Protein AF-A0A6P6JZ32-F1 (afdb_monomer)

Foldseek 3Di:
DDDDDPVVVVVVVCPDPVNVLVPDPPRDPVVVVVVVVVVVVVVVVVVVVVVVVVVVVVVVVVVCVVCVVVVVVVVVVVVVVVVVVVVVVVVVVVVVVVVVVCCVVPVVVVVVCVVVVVVVVVVVVVVVVVVLVVLLVVLVVVLVVLVVVPPVSVVVNVVSVVVNVD

Sequence (166 aa):
MMEASPESTASSLLKSECYTDFLKEDFDVKTYTAQAIHHAVIAEQLAKLAEGISQLDKELHSQVVARHEDLLAQATGFESLEGVLQMMQTRIAALQSAVDRIRTKIVDPYNKIVTRTAQLARLQVACDLLRRIIRILYLSKRLQGQLQGGSREITKAAQSLNELGE

Organism: Carassius auratus (NCBI:txid7957)

InterPro domains:
  IPR019465 Conserved oligomeric Golgi complex subunit 5 [PTHR13228] (4-165)
  IPR049176 Conserved oligomeric Golgi complex subunit 5, N-terminal [PF10392] (21-143)

Secondary structure (DSSP, 8-state):
-----HHHHHHHHTTSGGGGGGGSTT--HHHHHHHHHHHHHHHHHHHHHHHHHHHHHHHHHHHHHHHHHHHHHHHHHHHHHHHHHHHHHHHHHHHHHHHHHHIIIIIHHHHHHHHHHHHHHHHHHHHHHHHHHHHHHHHHHHHHHHHHTGGGSHHHHHHHHHHHH-

Solvent-accessible surface area (backbone atoms only — not comparable to full-atom values): 9196 Å² total; per-residue (Å²): 135,84,82,80,59,71,67,62,57,53,59,55,58,58,67,36,78,90,40,50,67,78,70,41,95,82,57,49,68,68,61,51,50,53,51,52,51,50,50,52,52,50,50,52,52,51,52,52,50,52,49,50,52,54,50,49,52,51,50,51,51,51,54,49,66,70,43,48,63,59,54,50,52,48,52,54,49,50,54,52,50,50,53,52,50,54,51,49,53,52,51,51,53,53,48,52,54,50,51,53,48,47,42,65,70,46,53,52,54,48,54,51,48,55,52,51,51,54,51,49,54,54,49,51,52,51,51,52,51,49,53,51,49,53,51,48,53,51,42,52,54,51,31,55,55,28,58,74,57,41,86,84,28,48,72,58,29,55,50,40,53,53,67,67,76,109

Structure (mmCIF, N/CA/C/O backbone):
data_AF-A0A6P6JZ32-F1
#
_entry.id   AF-A0A6P6JZ32-F1
#
loop_
_atom_site.group_PDB
_atom_site.id
_atom_site.type_symbol
_atom_site.label_atom_id
_atom_site.label_alt_id
_atom_site.label_comp_id
_atom_site.label_asym_id
_atom_site.label_entity_id
_atom_site.label_seq_id
_atom_site.pdbx_PDB_ins_code
_atom_site.Cartn_x
_atom_site.Cartn_y
_atom_site.Cartn_z
_atom_site.occupancy
_atom_site.B_iso_or_equiv
_atom_site.auth_seq_id
_atom_site.auth_comp_id
_atom_site.auth_asym_id
_atom_site.auth_atom_id
_atom_site.pdbx_PDB_model_num
ATOM 1 N N . MET A 1 1 ? -40.835 8.816 105.228 1.00 40.16 1 MET A N 1
ATOM 2 C CA . MET A 1 1 ? -40.983 8.502 103.794 1.00 40.16 1 MET A CA 1
ATOM 3 C C . MET A 1 1 ? -42.382 8.928 103.406 1.00 40.16 1 MET A C 1
ATOM 5 O O . MET A 1 1 ? -43.318 8.494 104.057 1.00 40.16 1 MET A O 1
ATOM 9 N N . MET A 1 2 ? -42.498 9.901 102.506 1.00 46.59 2 MET A N 1
ATOM 10 C CA . MET A 1 2 ? -43.760 10.568 102.183 1.00 46.59 2 MET A CA 1
ATOM 11 C C . MET A 1 2 ? -44.384 9.842 100.987 1.00 46.59 2 MET A C 1
ATOM 13 O O . MET A 1 2 ? -43.799 9.834 99.908 1.00 46.59 2 MET A O 1
ATOM 17 N N . GLU A 1 3 ? -45.509 9.170 101.225 1.00 47.72 3 GLU A N 1
ATOM 18 C CA . GLU A 1 3 ? -46.340 8.497 100.221 1.00 47.72 3 GLU A CA 1
ATOM 19 C C . GLU A 1 3 ? -46.764 9.503 99.138 1.00 47.72 3 GLU A C 1
ATOM 21 O O . GLU A 1 3 ? -47.368 10.536 99.437 1.00 47.72 3 GLU A O 1
ATOM 26 N N . ALA A 1 4 ? -46.417 9.234 97.877 1.00 50.75 4 ALA A N 1
ATOM 27 C CA . ALA A 1 4 ? -46.877 10.034 96.750 1.00 50.75 4 ALA A CA 1
ATOM 28 C C . ALA A 1 4 ? -48.375 9.773 96.535 1.00 50.75 4 ALA A C 1
ATOM 30 O O . ALA A 1 4 ? -48.775 8.669 96.177 1.00 50.75 4 ALA A O 1
ATOM 31 N N . SER A 1 5 ? -49.198 10.796 96.772 1.00 54.38 5 SER A N 1
ATOM 32 C CA . SER A 1 5 ? -50.650 10.722 96.591 1.00 54.38 5 SER A CA 1
ATOM 33 C C . SER A 1 5 ? -51.003 10.364 95.132 1.00 54.38 5 SER A C 1
ATOM 35 O O . SER A 1 5 ? -50.467 11.003 94.218 1.00 54.38 5 SER A O 1
ATOM 37 N N . PRO A 1 6 ? -51.904 9.395 94.877 1.00 57.28 6 PRO A N 1
ATOM 38 C CA . PRO A 1 6 ? -52.222 8.898 93.530 1.00 57.28 6 PRO A CA 1
ATOM 39 C C . PRO A 1 6 ? -52.738 9.978 92.556 1.00 57.28 6 PRO A C 1
ATOM 41 O O . PRO A 1 6 ? -52.563 9.858 91.342 1.00 57.28 6 PRO A O 1
ATOM 44 N N . GLU A 1 7 ? -53.301 11.079 93.065 1.00 55.47 7 G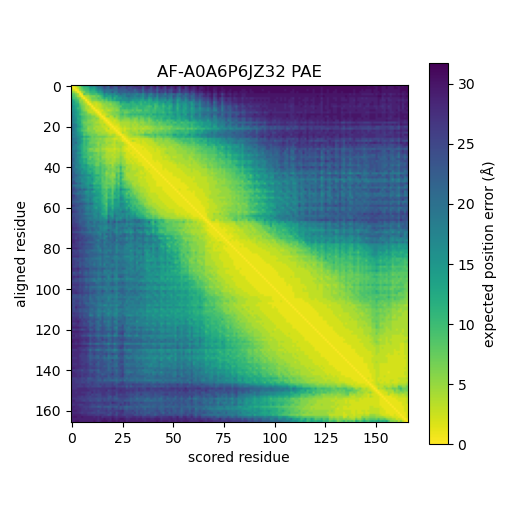LU A N 1
ATOM 45 C CA . GLU A 1 7 ? -53.774 12.220 92.261 1.00 55.47 7 GLU A CA 1
ATOM 46 C C . GLU A 1 7 ? -52.643 13.007 91.573 1.00 55.47 7 GLU A C 1
ATOM 48 O O . GLU A 1 7 ? -52.828 13.554 90.480 1.00 55.47 7 GLU A O 1
ATOM 53 N N . SER A 1 8 ? -51.448 13.039 92.173 1.00 60.72 8 SER A N 1
ATOM 54 C CA . SER A 1 8 ? -50.279 13.744 91.623 1.00 60.72 8 SER A CA 1
ATOM 55 C C . SER A 1 8 ? -49.725 13.027 90.387 1.00 60.72 8 SER A C 1
ATOM 57 O O . SER A 1 8 ? -49.356 13.649 89.383 1.00 60.72 8 SER A O 1
ATOM 59 N N . THR A 1 9 ? -49.745 11.694 90.420 1.00 65.06 9 THR A N 1
ATOM 60 C CA . THR A 1 9 ? -49.292 10.838 89.321 1.00 65.06 9 THR A CA 1
ATOM 61 C C . THR A 1 9 ? -50.274 10.880 88.150 1.00 65.06 9 THR A C 1
ATOM 63 O O . THR A 1 9 ? -49.849 11.040 87.006 1.00 65.06 9 THR A O 1
ATOM 66 N N . ALA A 1 10 ? -51.584 10.841 88.424 1.00 66.81 10 ALA A N 1
ATOM 67 C CA . ALA A 1 10 ? -52.624 10.969 87.398 1.00 66.81 10 ALA A CA 1
ATOM 68 C C . ALA A 1 10 ? -52.568 12.329 86.676 1.00 66.81 10 ALA A C 1
ATOM 70 O O . ALA A 1 10 ? -52.574 12.391 85.447 1.00 66.81 10 ALA A O 1
ATOM 71 N N . SER A 1 11 ? -52.405 13.418 87.430 1.00 68.56 11 SER A N 1
ATOM 72 C CA . SER A 1 11 ? -52.288 14.775 86.876 1.00 68.56 11 SER A CA 1
ATOM 73 C C . SER A 1 11 ? -51.013 14.986 86.053 1.00 68.56 11 SER A C 1
ATOM 75 O O . SER A 1 11 ? -50.966 15.862 85.193 1.00 68.56 11 SER A O 1
ATOM 77 N N . SER A 1 12 ? -49.964 14.203 86.312 1.00 72.38 12 SER A N 1
ATOM 78 C CA . SER A 1 12 ? -48.712 14.258 85.550 1.00 72.38 12 SER A CA 1
ATOM 79 C C . SER A 1 12 ? -48.809 13.499 84.226 1.00 72.38 12 SER A C 1
ATOM 81 O O . SER A 1 12 ? -48.265 13.959 83.226 1.00 72.38 12 SER A O 1
ATOM 83 N N . LEU A 1 13 ? -49.547 12.384 84.191 1.00 72.25 13 LEU A N 1
ATOM 84 C CA . LEU A 1 13 ? -49.804 11.623 82.963 1.00 72.25 13 LEU A CA 1
ATOM 85 C C . LEU A 1 13 ? -50.684 12.402 81.978 1.00 72.25 13 LEU A C 1
ATOM 87 O O . LEU A 1 13 ? -50.380 12.441 80.790 1.00 72.25 13 LEU A O 1
ATOM 91 N N . LEU A 1 14 ? -51.720 13.085 82.474 1.00 71.94 14 LEU A N 1
ATOM 92 C CA . LEU A 1 14 ? -52.646 13.877 81.653 1.00 71.94 14 LEU A CA 1
ATOM 93 C C . LEU A 1 14 ? -52.013 15.136 81.031 1.00 71.94 14 LEU A C 1
ATOM 95 O O . LEU A 1 14 ? -52.567 15.702 80.097 1.00 71.94 14 LEU A O 1
ATOM 99 N N . LYS A 1 15 ? -50.835 15.560 81.502 1.00 72.81 15 LYS A N 1
ATOM 100 C CA . LYS A 1 15 ? -50.054 16.656 80.897 1.00 72.81 15 LYS A CA 1
ATOM 101 C C . LYS A 1 15 ? -49.229 16.221 79.685 1.00 72.81 15 LYS A C 1
ATOM 103 O O . LYS A 1 15 ? -48.574 17.060 79.074 1.00 72.81 15 LYS A O 1
ATOM 108 N N . SER A 1 16 ? -49.210 14.929 79.358 1.00 77.62 16 SER A N 1
ATOM 109 C CA . SER A 1 16 ? -48.526 14.443 78.163 1.00 77.62 16 SER A CA 1
ATOM 110 C C . SER A 1 16 ? -49.256 14.909 76.901 1.00 77.62 16 SER A C 1
ATOM 112 O O . SER A 1 16 ? -50.485 14.870 76.840 1.00 77.62 16 SER A O 1
ATOM 114 N N . GLU A 1 17 ? -48.496 15.315 75.880 1.00 75.44 17 GLU A N 1
ATOM 115 C CA . GLU A 1 17 ? -49.025 15.829 74.608 1.00 75.44 17 GLU A CA 1
ATOM 116 C C . GLU A 1 17 ? -50.037 14.877 73.953 1.00 75.44 17 GLU A C 1
ATOM 118 O O . GLU A 1 17 ? -51.008 15.337 73.355 1.00 75.44 17 GLU A O 1
ATOM 123 N N . CYS A 1 18 ? -49.889 13.561 74.141 1.00 78.06 18 CYS A N 1
ATOM 124 C CA . CYS A 1 18 ? -50.791 12.556 73.578 1.00 78.06 18 CYS A CA 1
ATOM 125 C C . CYS A 1 18 ? -52.213 12.560 74.171 1.00 78.06 18 CYS A C 1
ATOM 127 O O . CYS A 1 18 ? -53.123 12.037 73.530 1.00 78.06 18 CYS A O 1
ATOM 129 N N . TYR A 1 19 ? -52.424 13.154 75.353 1.00 78.81 19 TYR A N 1
ATOM 130 C CA . TYR A 1 19 ? -53.746 13.256 75.986 1.00 78.81 19 TYR A CA 1
ATOM 131 C C . TYR A 1 19 ? -54.407 14.627 75.800 1.00 78.81 19 TYR A C 1
ATOM 133 O O . TYR A 1 19 ? -55.580 14.787 76.127 1.00 78.81 19 TYR A O 1
ATOM 141 N N . THR A 1 20 ? -53.688 15.609 75.247 1.00 80.50 20 THR A N 1
ATOM 142 C CA . THR A 1 20 ? -54.154 17.005 75.153 1.00 80.50 20 THR A CA 1
ATOM 143 C C . THR A 1 20 ? -55.420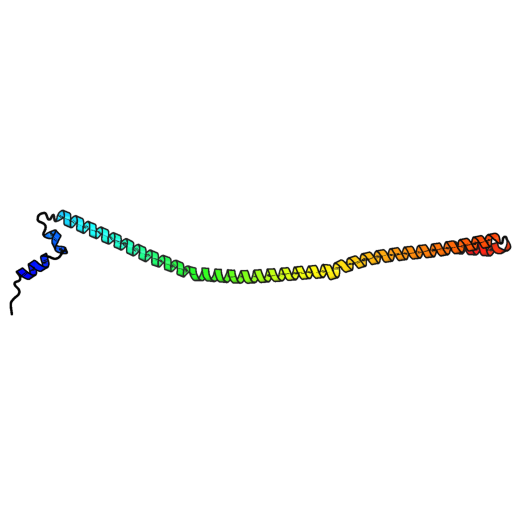 17.170 74.313 1.00 80.50 20 THR A C 1
ATOM 145 O O . THR A 1 20 ? -56.278 17.979 74.660 1.00 80.50 20 THR A O 1
ATOM 148 N N . ASP A 1 21 ? -55.587 16.372 73.257 1.00 79.19 21 ASP A N 1
ATOM 149 C CA . ASP A 1 21 ? -56.793 16.396 72.425 1.00 79.19 21 ASP A CA 1
ATOM 150 C C . ASP A 1 21 ? -58.028 15.849 73.151 1.00 79.19 21 ASP A C 1
ATOM 152 O O . ASP A 1 21 ? -59.119 16.382 72.966 1.00 79.19 21 ASP A O 1
ATOM 156 N N . PHE A 1 22 ? -57.856 14.850 74.025 1.00 81.75 22 PHE A N 1
ATOM 157 C CA . PHE A 1 22 ? -58.937 14.240 74.815 1.00 81.75 22 PHE A CA 1
ATOM 158 C C . PHE A 1 22 ? -59.408 15.120 75.983 1.00 81.75 22 PHE A C 1
ATOM 160 O O . PHE A 1 22 ? -60.447 14.845 76.577 1.00 81.75 22 PHE A O 1
ATOM 167 N N . LEU A 1 23 ? -58.63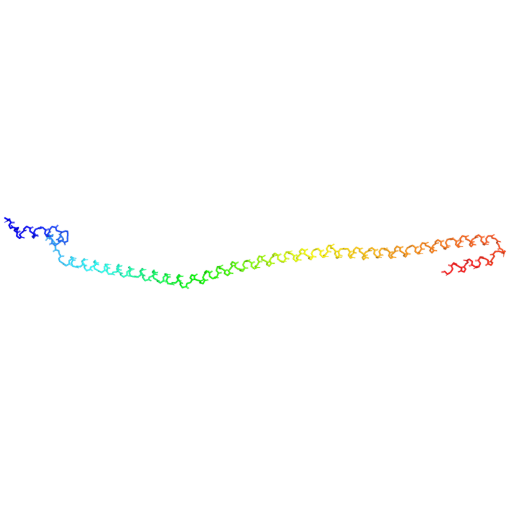3 16.153 76.331 1.00 82.44 23 LEU A N 1
ATOM 168 C CA . LEU A 1 23 ? -58.898 17.070 77.444 1.00 82.44 23 LEU A CA 1
ATOM 169 C C . LEU A 1 23 ? -59.569 18.384 77.002 1.00 82.44 23 LEU A C 1
ATOM 171 O O . LEU A 1 23 ? -59.828 19.243 77.843 1.00 82.44 23 LEU A O 1
ATOM 175 N N . LYS A 1 24 ? -59.842 18.562 75.702 1.00 83.56 24 LYS A N 1
ATOM 176 C CA . LYS A 1 24 ? -60.571 19.724 75.165 1.00 83.56 24 LYS A CA 1
ATOM 177 C C . LYS A 1 24 ? -62.059 19.629 75.524 1.00 83.56 24 LYS A C 1
ATOM 179 O O . LYS A 1 24 ? -62.652 18.564 75.384 1.00 83.56 24 LYS A O 1
ATOM 184 N N . GLU A 1 25 ? -62.672 20.743 75.932 1.00 79.25 25 GLU A N 1
ATOM 185 C CA . GLU A 1 25 ? -64.099 20.787 76.317 1.00 79.25 25 GLU A CA 1
ATOM 186 C C . GLU A 1 25 ? -65.040 20.368 75.169 1.00 79.25 25 GLU A C 1
ATOM 188 O O . GLU A 1 25 ? -66.070 19.745 75.415 1.00 79.25 25 GLU A O 1
ATOM 193 N N . ASP A 1 26 ? -64.629 20.606 73.919 1.00 83.06 26 ASP A N 1
ATOM 194 C CA . ASP A 1 26 ? -65.385 20.280 72.700 1.00 83.06 26 ASP A CA 1
ATOM 195 C C . ASP A 1 26 ? -64.937 18.961 72.041 1.00 83.06 26 ASP A C 1
ATOM 197 O O . ASP A 1 26 ? -65.070 18.783 70.827 1.00 83.06 26 ASP A O 1
ATOM 201 N N . PHE A 1 27 ? -64.323 18.047 72.799 1.00 84.31 27 PHE A N 1
ATOM 202 C CA . PHE A 1 27 ? -63.781 16.810 72.240 1.00 84.31 27 PHE A CA 1
ATOM 203 C C . PHE A 1 27 ? -64.866 15.961 71.557 1.00 84.31 27 PHE A C 1
ATOM 205 O O . PHE A 1 27 ? -65.730 15.363 72.201 1.00 84.31 27 PHE A O 1
ATOM 212 N N . ASP A 1 28 ? -64.778 15.859 70.230 1.00 84.94 28 ASP A N 1
ATOM 213 C CA . ASP A 1 28 ? -65.633 14.989 69.433 1.00 84.94 28 ASP A CA 1
ATOM 214 C C . ASP A 1 28 ? -64.912 13.683 69.091 1.00 84.94 28 ASP A C 1
ATOM 216 O O . ASP A 1 28 ? -64.065 13.612 68.193 1.00 84.94 28 ASP A O 1
ATOM 220 N N . VAL A 1 29 ? -65.327 12.616 69.775 1.00 85.69 29 VAL A N 1
ATOM 221 C CA . VAL A 1 29 ? -64.860 11.245 69.546 1.00 85.69 29 VAL A CA 1
ATOM 222 C C . VAL A 1 29 ? -64.986 10.852 68.074 1.00 85.69 29 VAL A C 1
ATOM 224 O O . VAL A 1 29 ? -64.103 10.176 67.550 1.00 85.69 29 VAL A O 1
ATOM 227 N N . LYS A 1 30 ? -66.057 11.256 67.377 1.00 86.56 30 LYS A N 1
ATOM 228 C CA . LYS A 1 30 ? -66.292 10.856 65.980 1.00 86.56 30 LYS A CA 1
ATOM 229 C C . LYS A 1 30 ? -65.286 11.513 65.043 1.00 86.56 30 LYS A C 1
ATOM 231 O O . LYS A 1 30 ? -64.718 10.836 64.190 1.00 86.56 30 LYS A O 1
ATOM 236 N N . THR A 1 31 ? -65.025 12.802 65.232 1.00 85.81 31 THR A N 1
ATOM 237 C CA . THR A 1 31 ? -64.034 13.540 64.441 1.00 85.81 31 THR A CA 1
ATOM 238 C C . THR A 1 31 ? -62.613 13.056 64.736 1.00 85.81 31 THR A C 1
ATOM 240 O O . THR A 1 31 ? -61.857 12.780 63.804 1.00 85.81 31 THR A O 1
ATOM 243 N N . TYR A 1 32 ? -62.267 12.848 66.012 1.00 87.38 32 TYR A N 1
ATOM 244 C CA . TYR A 1 32 ? -60.954 12.327 66.400 1.00 87.38 32 TYR A CA 1
ATOM 245 C C . TYR A 1 32 ? -60.710 10.911 65.859 1.00 87.38 32 TYR A C 1
ATOM 247 O O . TYR A 1 32 ? -59.659 10.637 65.283 1.00 87.38 32 TYR A O 1
ATOM 255 N N . THR A 1 33 ? -61.692 10.009 65.979 1.00 85.81 33 THR A N 1
ATOM 256 C CA . THR A 1 33 ? -61.581 8.645 65.433 1.00 85.81 33 THR A CA 1
ATOM 257 C C . THR A 1 33 ? -61.487 8.645 63.910 1.00 85.81 33 THR A C 1
ATOM 259 O O . THR A 1 33 ? -60.648 7.930 63.369 1.00 85.81 33 THR A O 1
ATOM 262 N N . ALA A 1 34 ? -62.259 9.480 63.207 1.00 87.00 34 ALA A N 1
ATOM 263 C CA . ALA A 1 34 ? -62.144 9.632 61.757 1.00 87.00 34 ALA A CA 1
ATOM 264 C C . ALA A 1 34 ? -60.749 10.129 61.330 1.00 87.00 34 ALA A C 1
ATOM 266 O O . ALA A 1 34 ? -60.169 9.599 60.381 1.00 87.00 34 ALA A O 1
ATOM 267 N N . GLN A 1 35 ? -60.176 11.095 62.054 1.00 86.94 35 GLN A N 1
ATOM 268 C CA . GLN A 1 35 ? -58.837 11.622 61.783 1.00 86.94 35 GLN A CA 1
ATOM 269 C C . GLN A 1 35 ? -57.733 10.604 62.101 1.00 86.94 35 GLN A C 1
ATOM 271 O O . GLN A 1 35 ? -56.804 10.439 61.310 1.00 86.94 35 GLN A O 1
ATOM 276 N N . ALA A 1 36 ? -57.854 9.870 63.210 1.00 86.94 36 ALA A N 1
ATOM 277 C CA . ALA A 1 36 ? -56.938 8.790 63.565 1.00 86.94 36 ALA A CA 1
ATOM 278 C C . ALA A 1 36 ? -56.960 7.659 62.521 1.00 86.94 36 ALA A C 1
ATOM 280 O O . ALA A 1 36 ? -55.901 7.187 62.108 1.00 86.94 36 ALA A O 1
ATOM 281 N N . ILE A 1 37 ? -58.148 7.278 62.030 1.00 88.94 37 ILE A N 1
ATOM 282 C CA . ILE A 1 37 ? -58.300 6.317 60.926 1.00 88.94 37 ILE A CA 1
ATOM 283 C C . ILE A 1 37 ? -57.634 6.859 59.655 1.00 88.94 37 ILE A C 1
ATOM 285 O O . ILE A 1 37 ? -56.871 6.142 59.013 1.00 88.94 37 ILE A O 1
ATOM 289 N N . HIS A 1 38 ? -57.856 8.128 59.304 1.00 92.19 38 HIS A N 1
ATOM 290 C CA . HIS A 1 38 ? -57.239 8.740 58.125 1.00 92.19 38 HIS A CA 1
ATOM 291 C C . HIS A 1 38 ? -55.702 8.773 58.212 1.00 92.19 38 HIS A C 1
ATOM 293 O O . HIS A 1 38 ? -55.020 8.439 57.244 1.00 92.19 38 HIS A O 1
ATOM 299 N N . HIS A 1 39 ? -55.133 9.115 59.373 1.00 90.75 39 HIS A N 1
ATOM 300 C CA . HIS A 1 39 ? -53.685 9.050 59.600 1.00 90.75 39 HIS A CA 1
ATOM 301 C C . HIS A 1 39 ? -53.141 7.621 59.518 1.00 90.75 39 HIS A C 1
ATOM 303 O O . HIS A 1 39 ? -52.077 7.421 58.933 1.00 90.75 39 HIS A O 1
ATOM 309 N N . ALA A 1 40 ? -53.866 6.630 60.043 1.00 91.56 40 ALA A N 1
ATOM 310 C CA . ALA A 1 40 ? -53.485 5.226 59.911 1.00 91.56 40 ALA A CA 1
ATOM 311 C C . ALA A 1 40 ? -53.444 4.790 58.435 1.00 91.56 40 ALA A C 1
ATOM 313 O O . ALA A 1 40 ? -52.486 4.143 58.016 1.00 91.56 40 ALA A O 1
ATOM 314 N N . VAL A 1 41 ? -54.417 5.226 57.625 1.00 93.62 41 VAL A N 1
ATOM 315 C CA . VAL A 1 41 ? -54.428 4.984 56.173 1.00 93.62 41 VAL A CA 1
ATOM 316 C C . VAL A 1 41 ? -53.242 5.668 55.484 1.00 93.62 41 VAL A C 1
ATOM 318 O O . VAL A 1 41 ? -52.580 5.043 54.659 1.00 93.62 41 VAL A O 1
ATOM 321 N N . ILE A 1 42 ? -52.917 6.921 55.825 1.00 92.88 42 ILE A N 1
ATOM 322 C CA . ILE A 1 42 ? -51.737 7.613 55.269 1.00 92.88 42 ILE A CA 1
ATOM 323 C C . ILE A 1 42 ? -50.445 6.871 55.628 1.00 92.88 42 ILE A C 1
ATOM 325 O O . ILE A 1 42 ? -49.595 6.668 54.761 1.00 92.88 42 ILE A O 1
ATOM 329 N N . ALA A 1 43 ? -50.297 6.450 56.885 1.00 94.06 43 ALA A N 1
ATOM 330 C CA . ALA A 1 43 ? -49.132 5.700 57.340 1.00 94.06 43 ALA A CA 1
ATOM 331 C C . ALA A 1 43 ? -48.991 4.366 56.589 1.00 94.06 43 ALA A C 1
ATOM 333 O O . ALA A 1 43 ? -47.887 4.004 56.187 1.00 94.06 43 ALA A O 1
ATOM 334 N N . GLU A 1 44 ? -50.103 3.675 56.323 1.00 94.75 44 GLU A N 1
ATOM 335 C CA . GLU A 1 44 ? -50.119 2.458 55.508 1.00 94.75 44 GLU A CA 1
ATOM 336 C C . GLU A 1 44 ? -49.663 2.726 54.063 1.00 94.75 44 GLU A C 1
ATOM 338 O O . GLU A 1 44 ? -48.861 1.969 53.516 1.00 94.75 44 GLU A O 1
ATOM 343 N N . GLN A 1 45 ? -50.123 3.815 53.438 1.00 95.69 45 GLN A N 1
ATOM 344 C CA . GLN A 1 45 ? -49.693 4.173 52.080 1.00 95.69 45 GLN A CA 1
ATOM 345 C C . GLN A 1 45 ? -48.213 4.571 52.024 1.00 95.69 45 GLN A C 1
ATOM 347 O O . GLN A 1 45 ? -47.509 4.179 51.094 1.00 95.69 45 GLN A O 1
ATOM 352 N N . LEU A 1 46 ? -47.713 5.294 53.030 1.00 95.94 46 LEU A N 1
ATOM 353 C CA . LEU A 1 46 ? -46.288 5.612 53.156 1.00 95.94 46 LEU A CA 1
ATOM 354 C C . LEU A 1 46 ? -45.442 4.347 53.334 1.00 95.94 46 LEU A C 1
ATOM 356 O O . LEU A 1 46 ? -44.387 4.233 52.711 1.00 95.94 46 LEU A O 1
ATOM 360 N N . ALA A 1 47 ? -45.916 3.383 54.127 1.00 96.06 47 ALA A N 1
ATOM 361 C CA . ALA A 1 47 ? -45.250 2.096 54.296 1.00 96.06 47 ALA A CA 1
ATOM 362 C C . ALA A 1 47 ? -45.178 1.317 52.972 1.00 96.06 47 ALA A C 1
ATOM 364 O O . ALA A 1 47 ? -44.104 0.841 52.607 1.00 96.06 47 ALA A O 1
ATOM 365 N N . LYS A 1 48 ? -46.277 1.266 52.206 1.00 96.56 48 LYS A N 1
ATOM 366 C CA . LYS A 1 48 ? -46.302 0.645 50.868 1.00 96.56 48 LYS A CA 1
ATOM 367 C C . LYS A 1 48 ? -45.362 1.337 49.882 1.00 96.56 48 LYS A C 1
ATOM 369 O O . LYS A 1 48 ? -44.691 0.666 49.104 1.00 96.56 48 LYS A O 1
ATOM 374 N N . LEU A 1 49 ? -45.286 2.669 49.910 1.00 97.25 49 LEU A N 1
ATOM 375 C CA . LEU A 1 49 ? -44.369 3.421 49.052 1.00 97.25 49 LEU A CA 1
ATOM 376 C C . LEU A 1 49 ? -42.906 3.126 49.409 1.00 97.25 49 LEU A C 1
ATOM 378 O O . LEU A 1 49 ? -42.096 2.879 48.520 1.00 97.25 49 LEU A O 1
ATOM 382 N N . ALA A 1 50 ? -42.574 3.117 50.702 1.00 96.94 50 ALA A N 1
ATOM 383 C CA . ALA A 1 50 ? -41.236 2.784 51.182 1.00 96.94 50 ALA A CA 1
ATOM 384 C C . ALA A 1 50 ? -40.840 1.346 50.807 1.00 96.94 50 ALA A C 1
ATOM 386 O O . ALA A 1 50 ? -39.715 1.110 50.364 1.00 96.94 50 ALA A O 1
ATOM 387 N N . GLU A 1 51 ? -41.776 0.400 50.916 1.00 97.31 51 GLU A N 1
ATOM 388 C CA . GLU A 1 51 ? -41.583 -0.972 50.449 1.00 97.31 51 GLU A CA 1
ATOM 389 C C . GLU A 1 51 ? -41.332 -1.016 48.935 1.00 97.31 51 GLU A C 1
ATOM 391 O O . GLU A 1 51 ? -40.360 -1.628 48.497 1.00 97.31 51 GLU A O 1
ATOM 396 N N . GLY A 1 52 ? -42.144 -0.311 48.142 1.00 97.62 52 GLY A N 1
ATOM 397 C CA . GLY A 1 52 ? -41.978 -0.219 46.692 1.00 97.62 52 GLY A CA 1
ATOM 398 C C . GLY A 1 52 ? -40.628 0.375 46.277 1.00 97.62 52 GLY A C 1
ATOM 399 O O . GLY A 1 52 ? -39.979 -0.153 45.376 1.00 97.62 52 GLY A O 1
ATOM 400 N N . ILE A 1 53 ? -40.155 1.419 46.967 1.00 97.19 53 ILE A N 1
ATOM 401 C CA . ILE A 1 53 ? -38.818 1.998 46.751 1.00 97.19 53 ILE A CA 1
ATOM 402 C C . ILE A 1 53 ? -37.735 0.959 47.051 1.00 97.19 53 ILE A C 1
ATOM 404 O O . ILE A 1 53 ? -36.808 0.790 46.264 1.00 97.19 53 ILE A O 1
ATOM 408 N N . SER A 1 54 ? -37.861 0.229 48.160 1.00 97.44 54 SER A N 1
ATOM 409 C CA . SER A 1 54 ? -36.881 -0.788 48.544 1.00 97.44 54 SER A CA 1
ATOM 410 C C . SER A 1 54 ? -36.864 -1.983 47.578 1.00 97.44 54 SER A C 1
ATOM 412 O O . SER A 1 54 ? -35.804 -2.543 47.298 1.00 97.44 54 SER A O 1
ATOM 414 N N . GLN A 1 55 ? -38.020 -2.358 47.022 1.00 97.19 55 GLN A N 1
ATOM 415 C CA . GLN A 1 55 ? -38.113 -3.365 45.962 1.00 97.19 55 GLN A CA 1
ATOM 416 C C . GLN A 1 55 ? -37.466 -2.878 44.661 1.00 97.19 55 GLN A C 1
ATOM 418 O O . GLN A 1 55 ? -36.701 -3.625 44.051 1.00 97.19 55 GLN A O 1
ATOM 423 N N . LEU A 1 56 ? -37.720 -1.627 44.262 1.00 97.19 56 LEU A N 1
ATOM 424 C CA . LEU A 1 56 ? -37.113 -1.032 43.071 1.00 97.19 56 LEU A CA 1
ATOM 425 C C . LEU A 1 56 ? -35.586 -0.971 43.190 1.00 97.19 56 LEU A C 1
ATOM 427 O O . LEU A 1 56 ? -34.891 -1.294 42.233 1.00 97.19 56 LEU A O 1
ATOM 431 N N . ASP A 1 57 ? -35.070 -0.605 44.361 1.00 96.88 57 ASP A N 1
ATOM 432 C CA . ASP A 1 57 ? -33.631 -0.536 44.624 1.00 96.88 57 ASP A CA 1
ATOM 433 C C . ASP A 1 57 ? -32.964 -1.919 44.521 1.00 96.88 57 ASP A C 1
ATOM 435 O O . ASP A 1 57 ? -31.934 -2.078 43.863 1.00 96.88 57 ASP A O 1
ATOM 439 N N . LYS A 1 58 ? -33.605 -2.961 45.072 1.00 96.56 58 LYS A N 1
ATOM 440 C CA . LYS A 1 58 ? -33.147 -4.353 44.916 1.00 96.56 58 LYS A CA 1
ATOM 441 C C . LYS A 1 58 ? -33.139 -4.806 43.462 1.00 96.56 58 LYS A C 1
ATOM 443 O O . LYS A 1 58 ? -32.173 -5.431 43.028 1.00 96.56 58 LYS A O 1
ATOM 448 N N . GLU A 1 59 ? -34.201 -4.510 42.720 1.00 96.00 59 GLU A N 1
ATOM 449 C CA . GLU A 1 59 ? -34.311 -4.897 41.314 1.00 96.00 59 GLU A CA 1
ATOM 450 C C . GLU A 1 59 ? -33.268 -4.166 40.461 1.00 96.00 59 GLU A C 1
ATOM 452 O O . GLU A 1 59 ? -32.577 -4.787 39.654 1.00 96.00 59 GLU A O 1
ATOM 457 N N . LEU A 1 60 ? -33.079 -2.865 40.692 1.00 94.69 60 LEU A N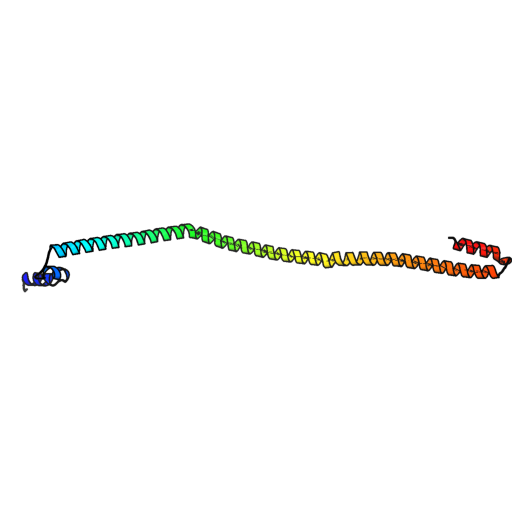 1
ATOM 458 C CA . LEU A 1 60 ? -32.066 -2.063 40.014 1.00 94.69 60 LEU A CA 1
ATOM 459 C C . LEU A 1 60 ? -30.666 -2.612 40.299 1.00 94.69 60 LEU A C 1
ATOM 461 O O . LEU A 1 60 ? -29.896 -2.837 39.365 1.00 94.69 60 LEU A O 1
ATOM 465 N N . HIS A 1 61 ? -30.354 -2.900 41.563 1.00 94.88 61 HIS A N 1
ATOM 466 C CA . HIS A 1 61 ? -29.086 -3.516 41.934 1.00 94.88 61 HIS A CA 1
ATOM 467 C C . HIS A 1 61 ? -28.888 -4.871 41.244 1.00 94.88 61 HIS A C 1
ATOM 469 O O . HIS A 1 61 ? -27.832 -5.115 40.663 1.00 94.88 61 HIS A O 1
ATOM 475 N N . SER A 1 62 ? -29.915 -5.725 41.239 1.00 94.12 62 SER A N 1
ATOM 476 C CA . SER A 1 62 ? -29.878 -7.024 40.562 1.00 94.12 62 SER A CA 1
ATOM 477 C C . SER A 1 62 ? -29.619 -6.879 39.062 1.00 94.12 62 SER A C 1
ATOM 479 O O . SER A 1 62 ? -28.782 -7.588 38.513 1.00 94.12 62 SER A O 1
ATOM 481 N N . GLN A 1 63 ? -30.263 -5.924 38.388 1.00 92.25 63 GLN A N 1
ATOM 482 C CA . GLN A 1 63 ? -30.035 -5.679 36.962 1.00 92.25 63 GLN A CA 1
ATOM 483 C C . GLN A 1 63 ? -28.636 -5.132 36.667 1.00 92.25 63 GLN A C 1
ATOM 485 O O . GLN A 1 63 ? -28.025 -5.524 35.670 1.00 92.25 63 GLN A O 1
ATOM 490 N N . VAL A 1 64 ? -28.114 -4.256 37.529 1.00 91.19 64 VAL A N 1
ATOM 491 C CA . VAL A 1 64 ? -26.741 -3.748 37.420 1.00 91.19 64 VAL A CA 1
ATOM 492 C C . VAL A 1 64 ? -25.743 -4.893 37.584 1.00 91.19 64 VAL A C 1
ATOM 494 O O . VAL A 1 64 ? -24.883 -5.079 36.725 1.00 91.19 64 VAL A O 1
ATOM 497 N N . VAL A 1 65 ? -25.896 -5.717 38.622 1.00 90.81 65 VAL A N 1
ATOM 498 C CA . VAL A 1 65 ? -25.036 -6.885 38.865 1.00 90.81 65 VAL A CA 1
ATOM 499 C C . VAL A 1 65 ? -25.216 -7.956 37.782 1.00 90.81 65 VAL A C 1
ATOM 501 O O . VAL A 1 65 ? -24.261 -8.617 37.401 1.00 90.81 65 VAL A O 1
ATOM 504 N N . ALA A 1 66 ? -26.393 -8.111 37.189 1.00 90.25 66 ALA A N 1
ATOM 505 C CA . ALA A 1 66 ? -26.566 -9.061 36.093 1.00 90.25 66 ALA A CA 1
ATOM 506 C C . ALA A 1 66 ? -25.812 -8.635 34.820 1.00 90.25 66 ALA A C 1
ATOM 508 O O . ALA A 1 66 ? -25.382 -9.492 34.060 1.00 90.25 66 ALA A O 1
ATOM 509 N N . ARG A 1 67 ? -25.650 -7.325 34.573 1.00 90.62 67 ARG A N 1
ATOM 510 C CA . ARG A 1 67 ? -25.097 -6.799 33.307 1.00 90.62 67 ARG A CA 1
ATOM 511 C C . ARG A 1 67 ? -23.672 -6.253 33.398 1.00 90.62 67 ARG A C 1
ATOM 513 O O . ARG A 1 67 ? -23.053 -6.038 32.358 1.00 90.62 67 ARG A O 1
ATOM 520 N N . HIS A 1 68 ? -23.152 -5.985 34.596 1.00 90.62 68 HIS A N 1
ATOM 521 C CA . HIS A 1 68 ? -21.841 -5.343 34.752 1.00 90.62 68 HIS A CA 1
ATOM 522 C C . HIS A 1 68 ? -20.679 -6.172 34.184 1.00 90.62 68 HIS A C 1
ATOM 524 O O . HIS A 1 68 ? -19.809 -5.599 33.532 1.00 90.62 68 HIS A O 1
ATOM 530 N N . GLU A 1 69 ? -20.678 -7.498 34.364 1.00 87.94 69 GLU A N 1
ATOM 531 C CA . GLU A 1 69 ? -19.636 -8.360 33.794 1.00 87.94 69 GLU A CA 1
ATOM 532 C C . GLU A 1 69 ? -19.658 -8.332 32.265 1.00 87.94 69 GLU A C 1
ATOM 534 O O . GLU A 1 69 ? -18.608 -8.165 31.652 1.00 87.94 69 GLU A O 1
ATOM 539 N N . ASP A 1 70 ? -20.841 -8.391 31.648 1.00 89.12 70 ASP A N 1
ATOM 540 C CA . ASP A 1 70 ? -20.98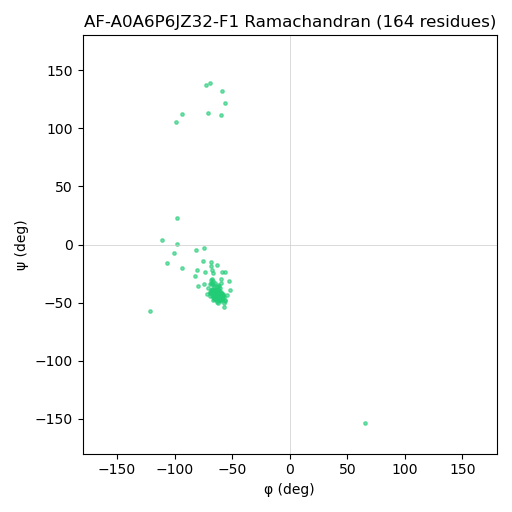1 -8.317 30.191 1.00 89.12 70 ASP A CA 1
ATOM 541 C C . ASP A 1 70 ? -20.494 -6.970 29.638 1.00 89.12 70 ASP A C 1
ATOM 543 O O . ASP A 1 70 ? -19.795 -6.926 28.627 1.00 89.12 70 ASP A O 1
ATOM 547 N N . LEU A 1 71 ? -20.831 -5.860 30.303 1.00 89.00 71 LEU A N 1
ATOM 548 C CA . LEU A 1 71 ? -20.373 -4.518 29.927 1.00 89.00 71 LEU A CA 1
ATOM 549 C C . LEU A 1 71 ? -18.847 -4.383 30.043 1.00 89.00 71 LEU A C 1
ATOM 551 O O . LEU A 1 71 ? -18.214 -3.807 29.158 1.00 89.00 71 LEU A O 1
ATOM 555 N N . LEU A 1 72 ? -18.245 -4.938 31.099 1.00 91.31 72 LEU A N 1
ATOM 556 C CA . LEU A 1 72 ? -16.790 -4.953 31.280 1.00 91.31 72 LEU A CA 1
ATOM 557 C C . LEU A 1 72 ? -16.096 -5.867 30.259 1.00 91.31 72 LEU A C 1
ATOM 559 O O . LEU A 1 72 ? -15.074 -5.489 29.680 1.00 91.31 72 LEU A O 1
ATOM 563 N N . ALA A 1 73 ? -16.661 -7.042 29.982 1.00 92.12 73 ALA A N 1
ATOM 564 C CA . ALA A 1 73 ? -16.172 -7.956 28.953 1.00 92.12 73 ALA A CA 1
ATOM 565 C C . ALA A 1 73 ? -16.245 -7.319 27.556 1.00 92.12 73 ALA A C 1
ATOM 567 O O . ALA A 1 73 ? -15.316 -7.443 26.760 1.00 92.12 73 ALA A O 1
ATOM 568 N N . GLN A 1 74 ? -17.311 -6.574 27.260 1.00 93.00 74 GLN A N 1
ATOM 569 C CA . GLN A 1 74 ? -17.415 -5.807 26.021 1.00 93.00 74 GLN A CA 1
ATOM 570 C C . GLN A 1 74 ? -16.378 -4.685 25.962 1.00 93.00 74 GLN A C 1
ATOM 572 O O . GLN A 1 74 ? -15.696 -4.561 24.950 1.00 93.00 74 GLN A O 1
ATOM 577 N N . ALA A 1 75 ? -16.213 -3.899 27.031 1.00 92.69 75 ALA A N 1
ATOM 578 C CA . ALA A 1 75 ? -15.229 -2.815 27.085 1.00 92.69 75 ALA A CA 1
ATOM 579 C C . ALA A 1 75 ? -13.793 -3.320 26.854 1.00 92.69 75 ALA A C 1
ATOM 581 O O . ALA A 1 75 ? -13.070 -2.776 26.022 1.00 92.69 75 ALA A O 1
ATOM 582 N N . THR A 1 76 ? -13.412 -4.413 27.519 1.00 93.56 76 THR A N 1
ATOM 583 C CA . THR A 1 76 ? -12.111 -5.074 27.306 1.00 93.56 76 THR A CA 1
ATOM 584 C C . THR A 1 76 ? -11.987 -5.669 25.900 1.00 93.56 76 THR A C 1
ATOM 586 O O . THR A 1 76 ? -10.926 -5.588 25.277 1.00 93.56 76 THR A O 1
ATOM 589 N N . GLY A 1 77 ? -13.079 -6.210 25.350 1.00 94.81 77 GLY A N 1
ATOM 590 C CA . GLY A 1 77 ? -13.153 -6.655 23.959 1.00 94.81 77 GLY A CA 1
ATOM 591 C C . GLY A 1 77 ? -12.919 -5.523 22.953 1.00 94.81 77 GLY A C 1
ATOM 592 O O . GLY A 1 77 ? -12.187 -5.715 21.980 1.00 94.81 77 GLY A O 1
ATOM 593 N N . PHE A 1 78 ? -13.480 -4.334 23.198 1.00 94.81 78 PHE A N 1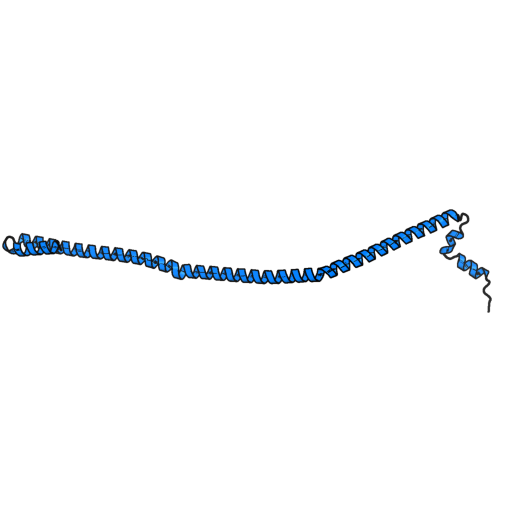
ATOM 594 C CA . PHE A 1 78 ? -13.258 -3.148 22.367 1.00 94.81 78 PHE A CA 1
ATOM 595 C C . PHE A 1 78 ? -11.799 -2.691 22.404 1.00 94.81 78 PHE A C 1
ATOM 597 O O . PHE A 1 78 ? -11.222 -2.458 21.345 1.00 94.81 78 PHE A O 1
ATOM 604 N N . GLU A 1 79 ? -11.184 -2.637 23.586 1.00 96.00 79 GLU A N 1
ATOM 605 C CA . GLU A 1 79 ? -9.771 -2.262 23.737 1.00 96.00 79 GLU A CA 1
ATOM 606 C C . GLU A 1 79 ? -8.840 -3.252 23.012 1.00 96.00 79 GLU A C 1
ATOM 608 O O . GLU A 1 79 ? -7.911 -2.860 22.300 1.00 96.00 79 GLU A O 1
ATOM 613 N N . SER A 1 80 ? -9.131 -4.555 23.106 1.00 96.06 80 SER A N 1
ATOM 614 C CA . SER A 1 80 ? -8.394 -5.583 22.365 1.00 96.06 80 SER A CA 1
ATOM 615 C C . SER A 1 80 ? -8.521 -5.403 20.847 1.00 96.06 80 SER A C 1
ATOM 617 O O . SER A 1 80 ? -7.518 -5.458 20.125 1.00 96.06 80 SER A O 1
ATOM 619 N N . LEU A 1 81 ? -9.739 -5.153 20.354 1.00 97.06 81 LEU A N 1
ATOM 620 C CA . LEU A 1 81 ? -9.994 -4.930 18.933 1.00 97.06 81 LEU A CA 1
ATOM 621 C C . LEU A 1 81 ? -9.295 -3.665 18.422 1.00 97.06 81 LEU A C 1
ATOM 623 O O . LEU A 1 81 ? -8.709 -3.695 17.339 1.00 97.06 81 LEU A O 1
ATOM 627 N N . GLU A 1 82 ? -9.310 -2.581 19.196 1.00 97.25 82 GLU A N 1
ATOM 628 C CA . GLU A 1 82 ? -8.586 -1.348 18.881 1.00 97.25 82 GLU A CA 1
ATOM 629 C C . GLU A 1 82 ? -7.083 -1.615 18.727 1.00 97.25 82 GLU A C 1
ATOM 631 O O . GLU A 1 82 ? -6.481 -1.216 17.726 1.00 97.25 82 GLU A O 1
ATOM 636 N N . GLY A 1 83 ? -6.489 -2.399 19.633 1.00 97.69 83 GLY A N 1
ATOM 637 C CA . GLY A 1 83 ? -5.093 -2.827 19.524 1.00 97.69 83 GLY A CA 1
ATOM 638 C C . GLY A 1 83 ? -4.795 -3.612 18.238 1.00 97.69 83 GLY A C 1
ATOM 639 O O . GLY A 1 83 ? -3.789 -3.360 17.562 1.00 97.69 83 GLY A O 1
ATOM 640 N N . VAL A 1 84 ? -5.682 -4.535 17.847 1.00 97.81 84 VAL A N 1
ATOM 641 C CA . VAL A 1 84 ? -5.550 -5.294 16.589 1.00 97.81 84 VAL A CA 1
ATOM 642 C C . VAL A 1 84 ? -5.661 -4.375 15.370 1.00 97.81 84 VAL A C 1
ATOM 644 O O . VAL A 1 84 ? -4.848 -4.491 14.446 1.00 97.81 84 VAL A O 1
ATOM 647 N N . LEU A 1 85 ? -6.622 -3.449 15.362 1.00 98.25 85 LEU A N 1
ATOM 648 C CA . LEU A 1 85 ? -6.813 -2.490 14.271 1.00 98.25 85 LEU A CA 1
ATOM 649 C C . LEU A 1 85 ? -5.608 -1.556 14.122 1.00 98.25 85 LEU A C 1
ATOM 651 O O . LEU A 1 85 ? -5.118 -1.366 13.006 1.00 98.25 85 LEU A O 1
ATOM 655 N N . GLN A 1 86 ? -5.059 -1.062 15.231 1.00 98.31 86 GLN A N 1
ATOM 656 C CA . GLN A 1 86 ? -3.859 -0.228 15.228 1.00 98.31 86 GLN A CA 1
ATOM 657 C C . GLN A 1 86 ? -2.642 -0.989 14.673 1.00 98.31 86 GLN A C 1
ATOM 659 O O . GLN A 1 86 ? -1.865 -0.466 13.860 1.00 98.31 86 GLN A O 1
ATOM 664 N N . MET A 1 87 ? -2.487 -2.261 15.055 1.00 98.25 87 MET A N 1
ATOM 665 C CA . MET A 1 87 ? -1.441 -3.127 14.511 1.00 98.25 87 MET A CA 1
ATOM 666 C C . MET A 1 87 ? -1.630 -3.361 13.006 1.00 98.25 87 MET A C 1
ATOM 668 O O . MET A 1 87 ? -0.654 -3.311 12.250 1.00 98.25 87 MET A O 1
ATOM 672 N N . MET A 1 88 ? -2.861 -3.604 12.551 1.00 98.31 88 MET A N 1
ATOM 673 C CA . MET A 1 88 ? -3.166 -3.757 11.127 1.00 98.31 88 MET A CA 1
ATOM 674 C C . MET A 1 88 ? -2.834 -2.489 10.344 1.00 98.31 88 MET A C 1
ATOM 676 O O . MET A 1 88 ? -2.140 -2.575 9.331 1.00 98.31 88 MET A O 1
ATOM 680 N N . GLN A 1 89 ? -3.246 -1.318 10.828 1.00 98.44 89 GLN A N 1
ATOM 681 C CA . GLN A 1 89 ? -2.951 -0.037 10.189 1.00 98.44 89 GLN A CA 1
ATOM 682 C C . GLN A 1 89 ? -1.440 0.180 10.035 1.00 98.44 89 GLN A C 1
ATOM 684 O O . GLN A 1 89 ? -0.963 0.522 8.951 1.00 98.44 89 GLN A O 1
ATOM 689 N N . THR A 1 90 ? -0.673 -0.107 11.089 1.00 98.50 90 THR A N 1
ATOM 690 C CA . THR A 1 90 ? 0.794 -0.006 11.067 1.00 98.50 90 THR A CA 1
ATOM 691 C C . THR A 1 90 ? 1.408 -0.940 10.019 1.00 98.50 90 THR A C 1
ATOM 693 O O . THR A 1 90 ? 2.286 -0.540 9.250 1.00 98.50 90 THR A O 1
ATOM 696 N N . ARG A 1 91 ? 0.925 -2.187 9.934 1.00 98.38 91 ARG A N 1
ATOM 697 C CA . ARG A 1 91 ? 1.399 -3.166 8.942 1.00 98.38 91 ARG A CA 1
ATOM 698 C C . ARG A 1 91 ? 1.038 -2.763 7.513 1.00 98.38 91 ARG A C 1
ATOM 700 O O . ARG A 1 91 ? 1.870 -2.916 6.620 1.00 98.38 91 ARG A O 1
ATOM 707 N N . ILE A 1 92 ? -0.160 -2.222 7.294 1.00 98.56 92 ILE A N 1
ATOM 708 C CA . ILE A 1 92 ? -0.597 -1.715 5.986 1.00 98.56 92 ILE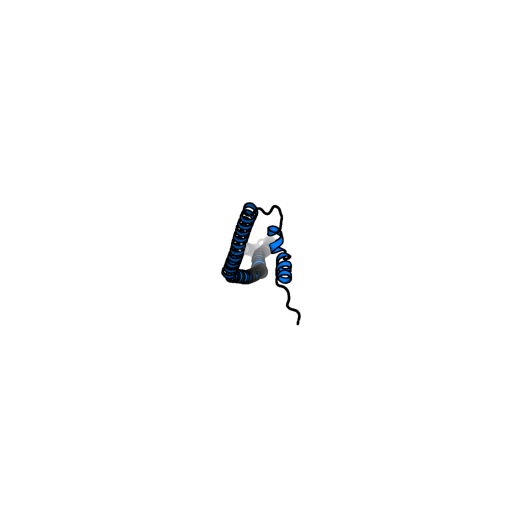 A CA 1
ATOM 709 C C . ILE A 1 92 ? 0.302 -0.559 5.537 1.00 98.56 92 ILE A C 1
ATOM 711 O O . ILE A 1 92 ? 0.786 -0.575 4.405 1.00 98.56 92 ILE A O 1
ATOM 715 N N . ALA A 1 93 ? 0.601 0.392 6.424 1.00 98.50 93 ALA A N 1
ATOM 716 C CA . ALA A 1 93 ? 1.504 1.502 6.120 1.00 98.50 93 ALA A CA 1
ATOM 717 C C . ALA A 1 93 ? 2.924 1.012 5.775 1.00 98.50 93 ALA A C 1
ATOM 719 O O . ALA A 1 93 ? 3.540 1.471 4.808 1.00 98.50 93 ALA A O 1
ATOM 720 N N . ALA A 1 94 ? 3.438 0.024 6.516 1.00 98.38 94 ALA A N 1
ATOM 721 C CA . ALA A 1 94 ? 4.731 -0.589 6.221 1.00 98.38 94 ALA A CA 1
ATOM 722 C C . ALA A 1 94 ? 4.745 -1.286 4.847 1.00 98.38 94 ALA A C 1
ATOM 724 O O . ALA A 1 94 ? 5.718 -1.149 4.097 1.00 98.38 94 ALA A O 1
ATOM 725 N N . LEU A 1 95 ? 3.660 -1.985 4.496 1.00 98.56 95 LEU A N 1
ATOM 726 C CA . LEU A 1 95 ? 3.505 -2.644 3.200 1.00 98.56 95 LEU A CA 1
ATOM 727 C C . LEU A 1 95 ? 3.448 -1.630 2.054 1.00 98.56 95 LEU A C 1
ATOM 729 O O . LEU A 1 95 ? 4.164 -1.795 1.068 1.00 98.56 95 LEU A O 1
ATOM 733 N N . GLN A 1 96 ? 2.667 -0.557 2.197 1.00 98.62 96 GLN A N 1
ATOM 734 C CA . GLN A 1 96 ? 2.613 0.536 1.220 1.00 98.62 96 GLN A CA 1
ATOM 735 C C . GLN A 1 96 ? 4.010 1.123 0.981 1.00 98.62 96 GLN A C 1
ATOM 737 O O . GLN A 1 96 ? 4.474 1.191 -0.155 1.00 98.62 96 GLN A O 1
ATOM 742 N N . SER A 1 97 ? 4.747 1.408 2.058 1.00 98.50 97 SER A N 1
ATOM 743 C CA . SER A 1 97 ? 6.122 1.906 1.972 1.00 98.50 97 SER A CA 1
ATOM 744 C C . SER A 1 97 ? 7.079 0.916 1.282 1.00 98.50 97 SER A C 1
ATOM 746 O O . SER A 1 97 ? 7.994 1.321 0.559 1.00 98.50 97 SER A O 1
ATOM 748 N N . ALA A 1 98 ? 6.895 -0.394 1.480 1.00 98.31 98 ALA A N 1
ATOM 749 C CA . ALA A 1 98 ? 7.681 -1.419 0.795 1.00 98.31 98 ALA A CA 1
ATOM 750 C C . ALA A 1 98 ? 7.369 -1.482 -0.710 1.00 98.31 98 ALA A C 1
ATOM 752 O O . ALA A 1 98 ? 8.292 -1.581 -1.519 1.00 98.31 98 ALA A O 1
ATOM 753 N N . VAL A 1 99 ? 6.095 -1.360 -1.090 1.00 98.50 99 VAL A N 1
ATOM 754 C CA . VAL A 1 99 ? 5.665 -1.297 -2.495 1.00 98.50 99 VAL A CA 1
ATOM 755 C C . VAL A 1 99 ? 6.231 -0.055 -3.189 1.00 98.50 99 VAL A C 1
ATOM 757 O O . VAL A 1 99 ? 6.763 -0.163 -4.296 1.00 98.50 99 VAL A O 1
ATOM 760 N N . ASP A 1 100 ? 6.215 1.103 -2.531 1.00 98.56 100 ASP A N 1
ATOM 761 C CA . ASP A 1 100 ? 6.809 2.330 -3.077 1.00 98.56 100 ASP A CA 1
ATOM 762 C C . ASP A 1 100 ? 8.329 2.204 -3.256 1.00 98.56 100 ASP A C 1
ATOM 764 O O . ASP A 1 100 ? 8.896 2.629 -4.272 1.00 98.56 100 ASP A O 1
ATOM 768 N N . ARG A 1 101 ? 9.014 1.540 -2.316 1.00 98.44 101 ARG A N 1
ATOM 769 C CA . ARG A 1 101 ? 10.436 1.193 -2.472 1.00 98.44 101 ARG A CA 1
ATOM 770 C C . ARG A 1 101 ? 10.674 0.280 -3.673 1.00 98.44 101 ARG A C 1
ATOM 772 O O . ARG A 1 101 ? 11.611 0.524 -4.427 1.00 98.44 101 ARG A O 1
ATOM 779 N N . ILE A 1 102 ? 9.836 -0.733 -3.886 1.00 98.12 102 ILE A N 1
ATOM 780 C CA . ILE A 1 102 ? 9.928 -1.617 -5.060 1.00 98.12 102 ILE A CA 1
ATOM 781 C C . ILE A 1 102 ? 9.760 -0.809 -6.348 1.00 98.12 102 ILE A C 1
ATOM 783 O O . ILE A 1 102 ? 10.575 -0.938 -7.260 1.00 98.12 102 ILE A O 1
ATOM 787 N N . ARG A 1 103 ? 8.763 0.078 -6.421 1.00 98.00 103 ARG A N 1
ATOM 788 C CA . ARG A 1 103 ? 8.556 0.937 -7.596 1.00 98.00 103 ARG A CA 1
ATOM 789 C C . ARG A 1 103 ? 9.803 1.771 -7.906 1.00 98.00 103 ARG A C 1
ATOM 791 O O . ARG A 1 103 ? 10.342 1.686 -9.007 1.00 98.00 103 ARG A O 1
ATOM 798 N N . THR A 1 104 ? 10.305 2.502 -6.916 1.00 98.38 104 THR A N 1
ATOM 799 C CA . THR A 1 104 ? 11.443 3.421 -7.093 1.00 98.38 104 THR A CA 1
ATOM 800 C C . THR A 1 104 ? 12.768 2.709 -7.371 1.00 98.38 104 THR A C 1
ATOM 802 O O . THR A 1 104 ? 13.620 3.236 -8.090 1.00 98.38 104 THR A O 1
ATOM 805 N N . LYS A 1 105 ? 12.976 1.513 -6.809 1.00 97.88 105 LYS A N 1
ATOM 806 C CA . LYS A 1 105 ? 14.235 0.762 -6.944 1.00 97.88 105 LYS A CA 1
ATOM 807 C C . LYS A 1 105 ? 14.247 -0.234 -8.096 1.00 97.88 105 LYS A C 1
ATOM 809 O O . LYS A 1 105 ? 15.334 -0.614 -8.517 1.00 97.88 105 LYS A O 1
ATOM 814 N N . ILE A 1 106 ? 13.088 -0.656 -8.597 1.00 98.00 106 ILE A N 1
ATOM 815 C CA . ILE A 1 106 ? 12.994 -1.709 -9.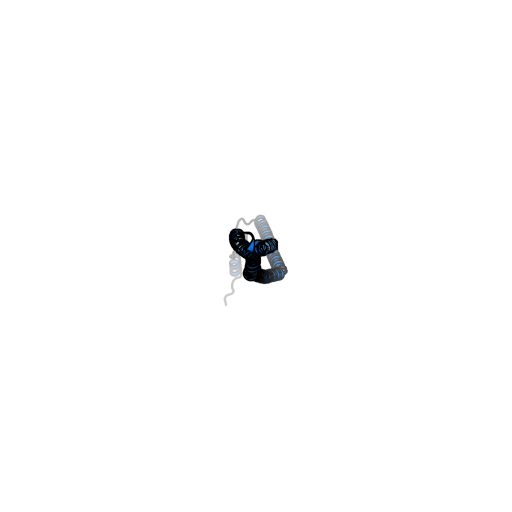619 1.00 98.00 106 ILE A CA 1
ATOM 816 C C . ILE A 1 106 ? 12.298 -1.187 -10.873 1.00 98.00 106 ILE A C 1
ATOM 818 O O . ILE A 1 106 ? 12.895 -1.208 -11.948 1.00 98.00 106 ILE A O 1
ATOM 822 N N . VAL A 1 107 ? 11.072 -0.677 -10.745 1.00 98.19 107 VAL A N 1
ATOM 823 C CA . VAL A 1 107 ? 10.256 -0.281 -11.906 1.00 98.19 107 VAL A CA 1
ATOM 824 C C . VAL A 1 107 ? 10.871 0.915 -12.633 1.00 98.19 107 VAL A C 1
ATOM 826 O O . VAL A 1 107 ? 11.048 0.871 -13.852 1.00 98.19 107 VAL A O 1
ATOM 829 N N . ASP A 1 108 ? 11.268 1.961 -11.906 1.00 98.12 108 ASP A N 1
ATOM 830 C CA . ASP A 1 108 ? 11.825 3.160 -12.543 1.00 98.12 108 ASP A CA 1
ATOM 831 C C . ASP A 1 108 ? 13.178 2.889 -13.233 1.00 98.12 108 ASP A C 1
ATOM 833 O O . ASP A 1 108 ? 13.354 3.303 -14.386 1.00 98.12 108 ASP A O 1
ATOM 837 N N . PRO A 1 109 ? 14.147 2.181 -12.611 1.00 98.50 109 PRO A N 1
ATOM 838 C CA . PRO A 1 109 ? 15.383 1.800 -13.291 1.00 98.50 109 PRO A CA 1
ATOM 839 C C . PRO A 1 109 ? 15.150 0.883 -14.490 1.00 98.50 109 PRO A C 1
ATOM 841 O O . PRO A 1 109 ? 15.786 1.084 -15.524 1.00 98.50 109 PRO A O 1
ATOM 844 N N . TYR A 1 110 ? 14.216 -0.066 -14.393 1.00 98.62 110 TYR A N 1
ATOM 845 C CA . TYR A 1 110 ? 13.849 -0.928 -15.515 1.00 98.62 110 TYR A CA 1
ATOM 846 C C . TYR A 1 110 ? 13.385 -0.104 -16.724 1.00 98.62 110 TYR A C 1
ATOM 848 O O . TYR A 1 110 ? 13.943 -0.234 -17.815 1.00 98.62 110 TYR A O 1
ATOM 856 N N . ASN A 1 111 ? 12.452 0.830 -16.524 1.00 98.44 111 ASN A N 1
ATOM 857 C CA . ASN A 1 111 ? 11.957 1.696 -17.599 1.00 98.44 111 ASN A CA 1
ATOM 858 C C . ASN A 1 111 ? 13.074 2.557 -18.219 1.00 98.44 111 ASN A C 1
ATOM 860 O O . ASN A 1 111 ? 13.126 2.751 -19.441 1.00 98.44 111 ASN A O 1
ATOM 864 N N . LYS A 1 112 ? 14.018 3.036 -17.395 1.00 98.50 112 LYS A N 1
ATOM 865 C CA . LYS A 1 112 ? 15.212 3.752 -17.874 1.00 98.50 112 LYS A CA 1
ATOM 866 C C . LYS A 1 112 ? 16.106 2.856 -18.734 1.00 98.50 112 LYS A C 1
ATOM 868 O O . LYS A 1 112 ? 16.584 3.316 -19.770 1.00 98.50 112 LYS A O 1
ATOM 873 N N . ILE A 1 113 ? 16.327 1.602 -18.335 1.00 98.62 113 ILE A N 1
ATOM 874 C CA . ILE A 1 113 ? 17.135 0.634 -19.093 1.00 98.62 113 ILE A CA 1
ATOM 875 C C . ILE A 1 113 ? 16.479 0.326 -20.438 1.00 98.62 113 ILE A C 1
ATOM 877 O O . ILE A 1 113 ? 17.158 0.396 -21.460 1.00 98.62 113 ILE A O 1
ATOM 881 N N . VAL A 1 114 ? 15.171 0.061 -20.464 1.00 98.75 114 VAL A N 1
ATOM 882 C CA . VAL A 1 114 ? 14.422 -0.194 -21.707 1.00 98.75 114 VAL A CA 1
ATOM 883 C C . VAL A 1 114 ? 14.582 0.978 -22.678 1.00 98.75 114 VAL A C 1
ATOM 885 O O . VAL A 1 114 ? 14.966 0.792 -23.834 1.00 98.75 114 VAL A O 1
ATOM 888 N N . THR A 1 115 ? 14.385 2.203 -22.186 1.00 98.62 115 THR A N 1
ATOM 889 C CA . THR A 1 115 ? 14.519 3.421 -22.999 1.00 98.62 115 THR A CA 1
ATOM 890 C C . THR A 1 115 ? 15.939 3.589 -23.542 1.00 98.62 115 THR A C 1
ATOM 892 O O . THR A 1 115 ? 16.127 3.829 -24.736 1.00 98.62 115 THR A O 1
ATOM 895 N N . ARG A 1 116 ? 16.959 3.433 -22.689 1.00 98.50 116 ARG A N 1
ATOM 896 C CA . ARG A 1 116 ? 18.369 3.557 -23.092 1.00 98.50 116 ARG A CA 1
ATOM 897 C C . ARG A 1 116 ? 18.797 2.461 -24.064 1.00 98.50 116 ARG A C 1
ATOM 899 O O . ARG A 1 116 ? 19.562 2.739 -24.978 1.00 98.50 116 ARG A O 1
ATOM 906 N N . THR A 1 117 ? 18.274 1.248 -23.913 1.00 98.69 117 THR A N 1
ATOM 907 C CA . THR A 1 117 ? 18.545 0.131 -24.830 1.00 98.69 117 THR A CA 1
ATOM 908 C C . THR A 1 117 ? 17.988 0.427 -26.221 1.00 98.69 117 THR A C 1
ATOM 910 O O . THR A 1 117 ? 18.692 0.263 -27.215 1.00 98.69 117 THR A O 1
ATOM 913 N N . ALA A 1 118 ? 16.766 0.963 -26.304 1.00 98.56 118 ALA A N 1
ATOM 914 C CA . ALA A 1 118 ? 16.188 1.392 -27.576 1.00 98.56 118 ALA A CA 1
ATOM 915 C C . ALA A 1 118 ? 16.991 2.534 -28.227 1.00 98.56 118 ALA A C 1
ATOM 917 O O . ALA A 1 118 ? 17.202 2.534 -29.440 1.00 98.56 118 ALA A O 1
ATOM 918 N N . GLN A 1 119 ? 17.467 3.499 -27.432 1.00 98.69 119 GLN A N 1
ATOM 919 C CA . GLN A 1 119 ? 18.341 4.571 -27.921 1.00 98.69 119 GLN A CA 1
ATOM 920 C C . GLN A 1 119 ? 19.672 4.027 -28.448 1.00 98.69 119 GLN A C 1
ATOM 922 O O . GLN A 1 119 ? 20.095 4.416 -29.535 1.00 98.69 119 GLN A O 1
ATOM 927 N N . LEU A 1 120 ? 20.303 3.106 -27.717 1.00 98.69 120 LEU A N 1
ATOM 928 C CA . LEU A 1 120 ? 21.559 2.484 -28.124 1.00 98.69 120 LEU A CA 1
ATOM 929 C C . LEU A 1 120 ? 21.406 1.718 -29.443 1.00 98.69 120 LEU A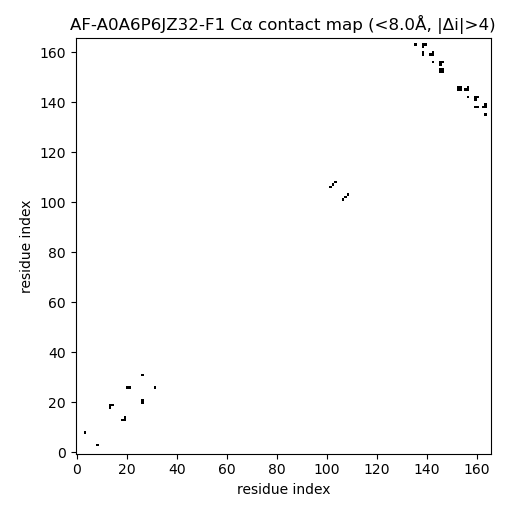 C 1
ATOM 931 O O . LEU A 1 120 ? 22.227 1.901 -30.335 1.00 98.69 120 LEU A O 1
ATOM 935 N N . ALA A 1 121 ? 20.334 0.938 -29.602 1.00 98.56 121 ALA A N 1
ATOM 936 C CA . ALA A 1 121 ? 20.058 0.215 -30.843 1.00 98.56 121 ALA A CA 1
ATOM 937 C C . ALA A 1 121 ? 19.911 1.169 -32.042 1.00 98.56 121 ALA A C 1
ATOM 939 O O . ALA A 1 121 ? 20.502 0.953 -33.099 1.00 98.56 121 ALA A O 1
ATOM 940 N N . ARG A 1 122 ? 19.180 2.280 -31.871 1.00 98.44 122 ARG A N 1
ATOM 941 C CA . ARG A 1 122 ? 19.051 3.312 -32.915 1.00 98.44 122 ARG A CA 1
ATOM 942 C C . ARG A 1 122 ? 20.392 3.965 -33.247 1.00 98.44 122 ARG A C 1
ATOM 944 O O . ARG A 1 122 ? 20.669 4.225 -34.415 1.00 98.44 122 ARG A O 1
ATOM 951 N N . LEU A 1 123 ? 21.223 4.215 -32.237 1.00 98.56 123 LEU A N 1
ATOM 952 C CA . LEU A 1 123 ? 22.544 4.808 -32.422 1.00 98.56 123 LEU A CA 1
ATOM 953 C C . LEU A 1 123 ? 23.498 3.853 -33.149 1.00 98.56 123 LEU A C 1
ATOM 955 O O . LEU A 1 123 ? 24.230 4.295 -34.026 1.00 98.56 123 LEU A O 1
ATOM 959 N N . GLN A 1 124 ? 23.445 2.553 -32.854 1.00 98.44 124 GLN A N 1
ATOM 960 C CA . GLN A 1 124 ? 24.207 1.535 -33.583 1.00 98.44 124 GLN A CA 1
ATOM 961 C C . GLN A 1 124 ? 23.834 1.515 -35.067 1.00 98.44 124 GLN A C 1
ATOM 963 O O . GLN A 1 124 ? 24.719 1.642 -35.911 1.00 98.44 124 GLN A O 1
ATOM 968 N N . VAL A 1 125 ? 22.534 1.483 -35.382 1.00 98.50 125 VAL A N 1
ATOM 969 C CA . VAL A 1 125 ? 22.049 1.556 -36.771 1.00 98.50 125 VAL A CA 1
ATOM 970 C C . VAL A 1 125 ? 22.530 2.836 -37.460 1.00 98.50 125 VAL A C 1
ATOM 972 O O . VAL A 1 125 ? 23.006 2.789 -38.593 1.00 98.50 125 VAL A O 1
ATOM 975 N N . ALA A 1 126 ? 22.464 3.983 -36.780 1.00 98.44 126 ALA A N 1
ATOM 976 C CA . ALA A 1 126 ? 22.969 5.242 -37.324 1.00 98.44 126 ALA A CA 1
ATOM 977 C C . ALA A 1 126 ? 24.489 5.202 -37.576 1.00 98.44 126 ALA A C 1
ATOM 979 O O . ALA A 1 126 ? 24.949 5.652 -38.625 1.00 98.44 126 ALA A O 1
ATOM 980 N N . CYS A 1 127 ? 25.274 4.635 -36.656 1.00 98.44 127 CYS A N 1
ATOM 981 C CA . CYS A 1 127 ? 26.713 4.453 -36.838 1.00 98.44 127 CYS A CA 1
ATOM 982 C C . CYS A 1 127 ? 27.033 3.542 -38.030 1.00 98.44 127 CYS A C 1
ATOM 984 O O . CYS A 1 127 ? 27.947 3.849 -38.795 1.00 98.44 127 CYS A O 1
ATOM 986 N N . ASP A 1 128 ? 26.287 2.456 -38.219 1.00 97.88 128 ASP A N 1
ATOM 987 C CA . ASP A 1 128 ? 26.482 1.547 -39.351 1.00 97.88 128 ASP A CA 1
ATOM 988 C C . ASP A 1 128 ? 26.138 2.216 -40.683 1.00 97.88 128 ASP A C 1
ATOM 990 O O . ASP A 1 128 ? 26.902 2.110 -41.647 1.00 97.88 128 ASP A O 1
ATOM 994 N N . LEU A 1 129 ? 25.055 2.998 -40.721 1.00 97.75 129 LEU A N 1
ATOM 995 C CA . LEU A 1 129 ? 24.716 3.831 -41.876 1.00 97.75 129 LEU A CA 1
ATOM 996 C C . LEU A 1 129 ? 25.833 4.829 -42.195 1.00 97.75 129 LEU A C 1
ATOM 998 O O . LEU A 1 129 ? 26.245 4.933 -43.349 1.00 97.75 129 LEU A O 1
ATOM 1002 N N . LEU A 1 130 ? 26.377 5.519 -41.188 1.00 98.25 130 LEU A N 1
ATOM 1003 C CA . LEU A 1 130 ? 27.491 6.452 -41.377 1.00 98.25 130 LEU A CA 1
ATOM 1004 C C . LEU A 1 130 ? 28.744 5.752 -41.917 1.00 98.25 130 LEU A C 1
ATOM 1006 O O . LEU A 1 130 ? 29.363 6.260 -42.851 1.00 98.25 130 LEU A O 1
ATOM 1010 N N . ARG A 1 131 ? 29.102 4.571 -41.395 1.00 97.00 131 ARG A N 1
ATOM 1011 C CA . ARG A 1 131 ? 30.227 3.777 -41.923 1.00 97.00 131 ARG A CA 1
ATOM 1012 C C . ARG A 1 131 ? 30.010 3.403 -43.387 1.00 97.00 131 ARG A C 1
ATOM 1014 O O . ARG A 1 131 ? 30.934 3.536 -44.191 1.00 97.00 131 ARG A O 1
ATOM 1021 N N . ARG A 1 132 ? 28.792 2.989 -43.749 1.00 96.31 132 ARG A N 1
ATOM 1022 C CA . ARG A 1 132 ? 28.431 2.668 -45.136 1.00 96.31 132 ARG A CA 1
ATOM 1023 C C . ARG A 1 132 ? 28.537 3.897 -46.040 1.00 96.31 132 ARG A C 1
ATOM 1025 O O . ARG A 1 132 ? 29.125 3.799 -47.112 1.00 96.31 132 ARG A O 1
ATOM 1032 N N . ILE A 1 133 ? 28.057 5.056 -45.589 1.00 96.75 133 ILE A N 1
ATOM 1033 C CA . ILE A 1 133 ? 28.182 6.328 -46.317 1.00 96.75 133 ILE A CA 1
ATOM 1034 C C . ILE A 1 133 ? 29.656 6.689 -46.532 1.00 96.75 133 ILE A C 1
ATOM 1036 O O . ILE A 1 133 ? 30.046 6.990 -47.656 1.00 96.75 133 ILE A O 1
ATOM 1040 N N . ILE A 1 134 ? 30.496 6.613 -45.495 1.00 96.81 134 ILE A N 1
ATOM 1041 C CA . ILE A 1 134 ? 31.935 6.904 -45.606 1.00 96.81 134 ILE A CA 1
ATOM 1042 C C . ILE A 1 134 ? 32.601 5.977 -46.632 1.00 96.81 134 ILE A C 1
ATOM 1044 O O . ILE A 1 134 ? 33.350 6.454 -47.487 1.00 96.81 134 ILE A O 1
ATOM 1048 N N . ARG A 1 135 ? 32.299 4.670 -46.594 1.00 96.38 135 ARG A N 1
ATOM 1049 C CA . ARG A 1 135 ? 32.804 3.698 -47.578 1.00 96.38 135 ARG A CA 1
ATOM 1050 C C . ARG A 1 135 ? 32.370 4.064 -49.000 1.00 96.38 135 ARG A C 1
ATOM 1052 O O . ARG A 1 135 ? 33.217 4.108 -49.889 1.00 96.38 135 ARG A O 1
ATOM 1059 N N . ILE A 1 136 ? 31.090 4.384 -49.207 1.00 96.62 136 ILE A N 1
ATOM 1060 C CA . ILE A 1 136 ? 30.545 4.802 -50.511 1.00 96.62 136 ILE A CA 1
ATOM 1061 C C . ILE A 1 136 ? 31.239 6.069 -51.019 1.00 96.62 136 ILE A C 1
ATOM 1063 O O . ILE A 1 136 ? 31.626 6.120 -52.185 1.00 96.62 136 ILE A O 1
ATOM 1067 N N . LEU A 1 137 ? 31.442 7.076 -50.162 1.00 96.50 137 LEU A N 1
ATOM 1068 C CA . LEU A 1 137 ? 32.122 8.323 -50.527 1.00 96.50 137 LEU A CA 1
ATOM 1069 C C . LEU A 1 137 ? 33.579 8.072 -50.932 1.00 96.50 137 LEU A C 1
ATOM 1071 O O . LEU A 1 137 ? 34.043 8.605 -51.941 1.00 96.50 137 LEU A O 1
ATOM 1075 N N . TYR A 1 138 ? 34.291 7.234 -50.175 1.00 96.94 138 TYR A N 1
ATOM 1076 C CA . TYR A 1 138 ? 35.666 6.856 -50.489 1.00 96.94 138 TYR A CA 1
ATOM 1077 C C . TYR A 1 138 ? 35.764 6.124 -51.836 1.00 96.94 138 TYR A C 1
ATOM 1079 O O . TYR A 1 138 ? 36.556 6.521 -52.693 1.00 96.94 138 TYR A O 1
ATOM 1087 N N . LEU A 1 139 ? 34.932 5.097 -52.050 1.00 96.38 139 LEU A N 1
ATOM 1088 C CA . LEU A 1 139 ? 34.912 4.324 -53.295 1.00 96.38 139 LEU A CA 1
ATOM 1089 C C . LEU A 1 139 ? 34.500 5.185 -54.492 1.00 96.38 139 LEU A C 1
ATOM 1091 O O . LEU A 1 139 ? 35.142 5.108 -55.536 1.00 96.38 139 LEU A O 1
ATOM 1095 N N . SER A 1 140 ? 33.509 6.065 -54.324 1.00 95.62 140 SER A N 1
ATOM 1096 C CA . SER A 1 140 ? 33.082 7.017 -55.360 1.00 95.62 140 SER A CA 1
ATOM 1097 C C . SER A 1 140 ? 34.222 7.947 -55.777 1.00 95.62 140 SER A C 1
ATOM 1099 O O . SER A 1 140 ? 34.476 8.128 -56.967 1.00 95.62 140 SER A O 1
ATOM 1101 N N . LYS A 1 141 ? 34.969 8.489 -54.806 1.00 95.75 141 LYS A N 1
ATOM 1102 C CA . LYS A 1 141 ? 36.129 9.348 -55.081 1.00 95.75 141 LYS A CA 1
ATOM 1103 C C . LYS A 1 141 ? 37.251 8.582 -55.787 1.00 95.75 141 LYS A C 1
ATOM 1105 O O . LYS A 1 141 ? 37.857 9.104 -56.722 1.00 95.75 141 LYS A O 1
ATOM 1110 N N . ARG A 1 142 ? 37.524 7.342 -55.363 1.00 95.19 142 ARG A N 1
ATOM 1111 C CA . ARG A 1 142 ? 38.525 6.470 -55.998 1.00 95.19 142 ARG A CA 1
ATOM 1112 C C . ARG A 1 142 ? 38.142 6.139 -57.441 1.00 95.19 142 ARG A C 1
ATOM 1114 O O . ARG A 1 142 ? 38.983 6.265 -58.327 1.00 95.19 142 ARG A O 1
ATOM 1121 N N . LEU A 1 143 ? 36.880 5.779 -57.673 1.00 94.56 143 LEU A N 1
ATOM 1122 C CA . LEU A 1 143 ? 36.329 5.499 -58.997 1.00 94.56 143 LEU A CA 1
ATOM 1123 C C . LEU A 1 143 ? 36.465 6.715 -59.918 1.00 94.56 143 LEU A C 1
ATOM 1125 O O . LEU A 1 143 ? 36.959 6.584 -61.034 1.00 94.56 143 LEU A O 1
ATOM 1129 N N . GLN A 1 144 ? 36.100 7.907 -59.438 1.00 94.19 144 GLN A N 1
ATOM 1130 C CA . GLN A 1 144 ? 36.244 9.144 -60.207 1.00 94.19 144 GLN A CA 1
ATOM 1131 C C . GLN A 1 144 ? 37.702 9.387 -60.632 1.00 94.19 144 GLN A C 1
ATOM 1133 O O . GLN A 1 144 ? 37.950 9.736 -61.784 1.00 94.19 144 GLN A O 1
ATOM 1138 N N . GLY A 1 145 ? 38.668 9.149 -59.737 1.00 93.81 145 GLY A N 1
ATOM 1139 C CA . GLY A 1 145 ? 40.095 9.234 -60.065 1.00 93.81 145 GLY A CA 1
ATOM 1140 C C . GLY A 1 145 ? 40.548 8.198 -61.102 1.00 93.81 145 GLY A C 1
ATOM 1141 O O . GLY A 1 145 ? 41.299 8.532 -62.013 1.00 93.81 145 GLY A O 1
ATOM 1142 N N . GLN A 1 146 ? 40.060 6.957 -61.016 1.00 93.94 146 GLN A N 1
ATOM 1143 C CA . GLN A 1 146 ? 40.372 5.897 -61.988 1.00 93.94 146 GLN A CA 1
ATOM 1144 C C . GLN A 1 146 ? 39.803 6.205 -63.379 1.00 93.94 146 GLN A C 1
ATOM 1146 O O . GLN A 1 146 ? 40.487 5.995 -64.377 1.00 93.94 146 GLN A O 1
ATOM 1151 N N . LEU A 1 147 ? 38.591 6.762 -63.455 1.00 91.62 147 LEU A N 1
ATOM 1152 C CA . LEU A 1 147 ? 37.974 7.161 -64.724 1.00 91.62 147 LEU A CA 1
ATOM 1153 C C . LEU A 1 147 ? 38.744 8.294 -65.422 1.00 91.62 147 LEU A C 1
ATOM 1155 O O . LEU A 1 147 ? 38.835 8.303 -66.648 1.00 91.62 147 LEU A O 1
ATOM 1159 N N . GLN A 1 148 ? 39.359 9.210 -64.664 1.00 92.12 148 GLN A N 1
ATOM 1160 C CA . GLN A 1 148 ? 40.236 10.251 -65.224 1.00 92.12 148 GLN A CA 1
ATOM 1161 C C . GLN A 1 148 ? 41.536 9.684 -65.824 1.00 92.12 148 GLN A C 1
ATOM 1163 O O . GLN A 1 148 ? 42.127 10.313 -66.697 1.00 92.12 148 GLN A O 1
ATOM 1168 N N . GLY A 1 149 ? 41.965 8.486 -65.408 1.00 88.12 149 GLY A N 1
ATOM 1169 C CA . GLY A 1 149 ? 43.123 7.775 -65.966 1.00 88.12 149 GLY A CA 1
ATOM 1170 C C . GLY A 1 149 ? 42.893 7.152 -67.353 1.00 88.12 149 GLY A C 1
ATOM 1171 O O . GLY A 1 149 ? 43.825 6.588 -67.932 1.00 88.12 149 GLY A O 1
ATOM 1172 N N . GLY A 1 150 ? 41.674 7.243 -67.900 1.00 85.94 150 GLY A N 1
ATOM 1173 C CA . GLY A 1 150 ? 41.328 6.769 -69.242 1.00 85.94 150 GLY A CA 1
ATOM 1174 C C . GLY A 1 150 ? 41.421 5.246 -69.411 1.00 85.94 150 GLY A C 1
ATOM 1175 O O . GLY A 1 150 ? 41.301 4.481 -68.453 1.00 85.94 150 GLY A O 1
ATOM 1176 N N . SER A 1 151 ? 41.653 4.784 -70.649 1.00 85.44 151 SER A N 1
ATOM 1177 C CA . SER A 1 151 ? 41.586 3.355 -71.018 1.00 85.44 151 SER A CA 1
ATOM 1178 C C . SER A 1 151 ? 42.495 2.430 -70.200 1.00 85.44 151 SER A C 1
ATOM 1180 O O . SER A 1 151 ? 42.221 1.235 -70.110 1.00 85.44 151 SER A O 1
ATOM 1182 N N . ARG A 1 152 ? 43.572 2.958 -69.611 1.00 89.75 152 ARG A N 1
ATOM 1183 C CA . ARG A 1 152 ? 44.563 2.183 -68.854 1.00 89.75 152 ARG A CA 1
ATOM 1184 C C . ARG A 1 152 ? 44.053 1.725 -67.482 1.00 89.75 152 ARG A C 1
ATOM 1186 O O . ARG A 1 152 ? 44.550 0.737 -66.953 1.00 89.75 152 ARG A O 1
ATOM 1193 N N . GLU A 1 153 ? 43.068 2.418 -66.914 1.00 92.75 153 GLU A N 1
ATOM 1194 C CA . GLU A 1 153 ? 42.561 2.177 -65.553 1.00 92.75 153 GLU A CA 1
ATOM 1195 C C . GLU A 1 153 ? 41.134 1.586 -65.535 1.00 92.75 153 GLU A C 1
ATOM 1197 O O . GLU A 1 153 ? 40.577 1.346 -64.462 1.00 92.75 153 GLU A O 1
ATOM 1202 N N . ILE A 1 154 ? 40.554 1.280 -66.708 1.00 91.88 154 ILE A N 1
ATOM 1203 C CA . ILE A 1 154 ? 39.175 0.771 -66.860 1.00 91.88 154 ILE A CA 1
ATOM 1204 C C . ILE A 1 154 ? 38.915 -0.482 -66.017 1.00 91.88 154 ILE A C 1
ATOM 1206 O O . ILE A 1 154 ? 37.887 -0.565 -65.347 1.00 91.88 154 ILE A O 1
ATOM 1210 N N . THR A 1 155 ? 39.846 -1.438 -65.985 1.00 92.62 155 THR A N 1
ATOM 1211 C CA . THR A 1 155 ? 39.676 -2.667 -65.193 1.00 92.62 155 THR A CA 1
ATOM 1212 C C . THR A 1 155 ? 39.585 -2.370 -63.694 1.00 92.62 155 THR A C 1
ATOM 1214 O O . THR A 1 155 ? 38.785 -2.982 -62.989 1.00 92.62 155 THR A O 1
ATOM 1217 N N . LYS A 1 156 ? 40.348 -1.385 -63.196 1.00 93.06 156 LYS A N 1
ATOM 1218 C CA . LYS A 1 156 ? 40.296 -0.987 -61.781 1.00 93.06 156 LYS A CA 1
ATOM 1219 C C . LYS A 1 156 ? 39.031 -0.189 -61.457 1.00 93.06 156 LYS A C 1
ATOM 1221 O O . LYS A 1 156 ? 38.492 -0.333 -60.362 1.00 93.06 156 LYS A O 1
ATOM 1226 N N . ALA A 1 157 ? 38.538 0.610 -62.406 1.00 92.06 157 ALA A N 1
ATOM 1227 C CA . ALA A 1 157 ? 37.250 1.289 -62.289 1.00 92.06 157 ALA A CA 1
ATOM 1228 C C . ALA A 1 157 ? 36.089 0.281 -62.202 1.00 92.06 157 ALA A C 1
ATOM 1230 O O . ALA A 1 157 ? 35.234 0.409 -61.327 1.00 92.06 157 ALA A O 1
ATOM 1231 N N . ALA A 1 158 ? 36.099 -0.763 -63.038 1.00 91.50 158 ALA A N 1
ATOM 1232 C CA . ALA A 1 158 ? 35.105 -1.837 -62.988 1.00 91.50 158 ALA A CA 1
ATOM 1233 C C . ALA A 1 158 ? 35.104 -2.561 -61.628 1.00 91.50 158 ALA A C 1
ATOM 1235 O O . ALA A 1 158 ? 34.042 -2.801 -61.058 1.00 91.50 158 ALA A O 1
ATOM 1236 N N . GLN A 1 159 ? 36.285 -2.831 -61.062 1.00 93.00 159 GLN A N 1
ATOM 1237 C CA . GLN A 1 159 ? 36.400 -3.416 -59.725 1.00 93.00 159 GLN A CA 1
ATOM 1238 C C . GLN A 1 159 ? 35.839 -2.490 -58.631 1.00 93.00 159 GLN A C 1
ATOM 1240 O O . GLN A 1 159 ? 35.042 -2.931 -57.806 1.00 93.00 159 GLN A O 1
ATOM 1245 N N . SER A 1 160 ? 36.202 -1.200 -58.631 1.00 92.88 160 SER A N 1
ATOM 1246 C CA . SER A 1 160 ? 35.665 -0.232 -57.659 1.00 92.88 160 SER A CA 1
ATOM 1247 C C . SER A 1 160 ? 34.143 -0.095 -57.742 1.00 92.88 160 SER A C 1
ATOM 1249 O O . SER A 1 160 ? 33.505 0.133 -56.718 1.00 92.88 160 SER A O 1
ATOM 1251 N N . LEU A 1 161 ? 33.564 -0.229 -58.939 1.00 91.25 161 LEU A N 1
ATOM 1252 C CA . LEU A 1 161 ? 32.116 -0.219 -59.134 1.00 91.25 161 LEU A CA 1
ATOM 1253 C C . LEU A 1 161 ? 31.454 -1.467 -58.532 1.00 91.25 161 LEU A C 1
ATOM 1255 O O . LEU A 1 161 ? 30.415 -1.345 -57.889 1.00 91.25 161 LEU A O 1
ATOM 1259 N N . ASN A 1 162 ? 32.073 -2.642 -58.682 1.00 93.06 162 ASN A N 1
ATOM 1260 C CA . ASN A 1 162 ? 31.591 -3.872 -58.051 1.00 93.06 162 ASN A CA 1
ATOM 1261 C C . ASN A 1 162 ? 31.608 -3.763 -56.515 1.00 93.06 162 ASN A C 1
ATOM 1263 O O . ASN A 1 162 ? 30.609 -4.045 -55.864 1.00 93.06 162 ASN A O 1
ATOM 1267 N N . GLU A 1 163 ? 32.698 -3.244 -55.939 1.00 92.06 163 GLU A N 1
ATOM 1268 C CA . GLU A 1 163 ? 32.831 -3.011 -54.489 1.00 92.06 163 GLU A CA 1
ATOM 1269 C C . GLU A 1 163 ? 31.832 -1.980 -53.928 1.00 92.06 163 GLU A C 1
ATOM 1271 O O . GLU A 1 163 ? 31.659 -1.896 -52.714 1.00 92.06 163 GLU A O 1
ATOM 1276 N N . LEU A 1 164 ? 31.216 -1.158 -54.783 1.00 87.44 164 LEU A N 1
ATOM 1277 C CA . LEU A 1 164 ? 30.170 -0.193 -54.424 1.00 87.44 164 LEU A CA 1
ATOM 1278 C C . LEU A 1 164 ? 28.781 -0.848 -54.336 1.00 87.44 164 LEU A C 1
ATOM 1280 O O . LEU A 1 164 ? 27.920 -0.340 -53.616 1.00 87.44 164 LEU A O 1
ATOM 1284 N N . GLY A 1 165 ? 28.570 -1.938 -55.082 1.00 79.62 165 GLY A N 1
ATOM 1285 C CA . GLY A 1 165 ? 27.329 -2.715 -55.097 1.00 79.62 165 GLY A CA 1
ATOM 1286 C C . GLY A 1 165 ? 27.190 -3.701 -53.931 1.00 79.62 165 GLY A C 1
ATOM 1287 O O . GLY A 1 165 ? 26.062 -4.062 -53.597 1.00 79.62 165 GLY A O 1
ATOM 1288 N N . GLU A 1 166 ? 28.307 -4.091 -53.305 1.00 71.00 166 GLU A N 1
ATOM 1289 C CA . GLU A 1 166 ? 28.380 -4.931 -52.091 1.00 71.00 166 GLU A CA 1
ATOM 1290 C C . GLU A 1 166 ? 28.374 -4.112 -50.791 1.00 71.00 166 GLU A C 1
ATOM 1292 O O . GLU A 1 166 ? 27.455 -4.276 -49.959 1.00 71.00 166 GLU A O 1
#

Radius of gyration: 62.58 Å; Cα contacts (8 Å, |Δi|>4): 27; chains: 1; bounding box: 111×30×175 Å

Mean predicted aligned error: 14.01 Å

pLDDT: mean 90.43, std 11.48, range [40.16, 98.75]